Protein AF-A0AA95SRZ8-F1 (afdb_monomer_lite)

Radius of gyration: 34.65 Å; chains: 1; bounding box: 65×63×96 Å

Secondary structure (DSSP, 8-state):
-HHHHHHHHHHHHHHHHHHHHHHHHHHHHHHHSTT--EEETTEEE-GGG--HHHHHHHHHHHHHHHHIIIIIHHHHHIIIIIHHHHHHHHHHHHHHHHHHHHHHHHT-HHHHHHHHHHHHH---------

Foldseek 3Di:
DVVVVVVVVVVVVVVVVVVVVVVVVVVVVLVPDPPDFDDDPNDTPDVVDDDPVNVVVVVVVVVVVCCCVVPVVVVCCCVPVVVVVCVVVVVVVVVVVVVVVVVCVCPPPVVVVVVVVCVVVDDDPPPDDD

Organism: NCBI:txid3019553

Structure (mmCIF, N/CA/C/O backbone):
data_AF-A0AA95SRZ8-F1
#
_entry.id   AF-A0AA95SRZ8-F1
#
loop_
_atom_site.group_PDB
_atom_site.id
_atom_site.type_symbol
_atom_site.label_atom_id
_atom_site.label_alt_id
_atom_site.label_comp_id
_at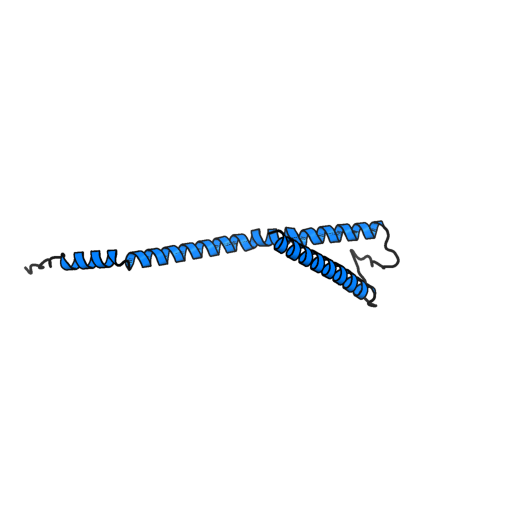om_site.label_asym_id
_atom_site.label_entity_id
_atom_site.label_seq_id
_atom_site.pdbx_PDB_ins_code
_atom_site.Cartn_x
_atom_site.Cartn_y
_atom_site.Cartn_z
_atom_site.occupancy
_atom_site.B_iso_or_equiv
_atom_site.auth_seq_id
_atom_site.auth_comp_id
_atom_site.auth_asym_id
_atom_site.auth_atom_id
_atom_site.pdbx_PDB_model_num
ATOM 1 N N . MET A 1 1 ? -8.121 -27.162 1.554 1.00 53.88 1 MET A N 1
ATOM 2 C CA . MET A 1 1 ? -6.963 -26.267 1.303 1.00 53.88 1 MET A CA 1
ATOM 3 C C . MET A 1 1 ? -6.224 -26.577 -0.004 1.00 53.88 1 MET A C 1
ATOM 5 O O . MET A 1 1 ? -6.018 -25.651 -0.774 1.00 53.88 1 MET A O 1
ATOM 9 N N . ARG A 1 2 ? -5.880 -27.843 -0.321 1.00 67.19 2 ARG A N 1
ATOM 10 C CA . ARG A 1 2 ? -5.139 -28.192 -1.560 1.00 67.19 2 ARG A CA 1
ATOM 11 C C . ARG A 1 2 ? -5.829 -27.765 -2.867 1.00 67.19 2 ARG A C 1
ATOM 13 O O . ARG A 1 2 ? -5.138 -27.407 -3.809 1.00 67.19 2 ARG A O 1
ATOM 20 N N . THR A 1 3 ? -7.160 -27.791 -2.934 1.00 81.00 3 THR A N 1
ATOM 21 C CA . THR A 1 3 ? -7.909 -27.480 -4.167 1.00 81.00 3 THR A CA 1
ATOM 22 C C . THR A 1 3 ? -8.025 -25.979 -4.415 1.00 81.00 3 THR A C 1
ATOM 24 O O . THR A 1 3 ? -7.687 -25.524 -5.498 1.00 81.00 3 THR A O 1
ATOM 27 N N . ALA A 1 4 ? -8.404 -25.198 -3.398 1.00 81.31 4 ALA A N 1
ATOM 28 C CA . ALA A 1 4 ? -8.487 -23.739 -3.504 1.00 81.31 4 ALA A CA 1
ATOM 29 C C . ALA A 1 4 ? -7.128 -23.110 -3.850 1.00 81.31 4 ALA A C 1
ATOM 31 O O . ALA A 1 4 ? -7.052 -22.275 -4.743 1.00 81.31 4 ALA A O 1
ATOM 32 N N . PHE A 1 5 ? -6.043 -23.578 -3.221 1.00 88.38 5 PHE A N 1
ATOM 33 C CA . PHE A 1 5 ? -4.692 -23.104 -3.529 1.00 88.38 5 PHE A CA 1
ATOM 34 C C . PHE A 1 5 ? -4.274 -23.420 -4.973 1.00 88.38 5 PHE A C 1
ATOM 36 O O . PHE A 1 5 ? -3.739 -22.558 -5.659 1.00 88.38 5 PHE A O 1
ATOM 43 N N . LYS A 1 6 ? -4.574 -24.629 -5.471 1.00 87.00 6 LYS A N 1
ATOM 44 C CA . LYS A 1 6 ? -4.301 -25.009 -6.867 1.00 87.00 6 LYS A CA 1
ATOM 45 C C . LYS A 1 6 ? -5.089 -24.164 -7.867 1.00 87.00 6 LYS A C 1
ATOM 47 O O . LYS A 1 6 ? -4.524 -23.766 -8.876 1.00 87.00 6 LYS A O 1
ATOM 52 N N . VAL A 1 7 ? -6.363 -23.885 -7.584 1.00 90.44 7 VAL A N 1
ATOM 53 C CA . VAL A 1 7 ? -7.208 -23.041 -8.446 1.00 90.44 7 VAL A CA 1
ATOM 54 C C . VAL A 1 7 ? -6.688 -21.608 -8.463 1.00 90.44 7 VAL A C 1
ATOM 56 O O . VAL A 1 7 ? -6.533 -21.035 -9.534 1.00 90.44 7 VAL A O 1
ATOM 59 N N . MET A 1 8 ? -6.350 -21.052 -7.299 1.00 87.25 8 MET A N 1
ATOM 60 C CA . MET A 1 8 ? -5.825 -19.692 -7.192 1.00 87.25 8 MET A CA 1
ATOM 61 C C . MET A 1 8 ? -4.463 -19.550 -7.889 1.00 87.25 8 MET A C 1
ATOM 63 O O . MET A 1 8 ? -4.236 -18.572 -8.597 1.00 87.25 8 MET A O 1
ATOM 67 N N . LEU A 1 9 ? -3.590 -20.557 -7.767 1.00 90.12 9 LEU A N 1
ATOM 68 C CA . LEU A 1 9 ? -2.305 -20.606 -8.466 1.00 90.12 9 LEU A CA 1
ATOM 69 C C . LEU A 1 9 ? -2.497 -20.728 -9.980 1.00 90.12 9 LEU A C 1
ATOM 71 O O . LEU A 1 9 ? -1.880 -19.977 -10.727 1.00 90.12 9 LEU A O 1
ATOM 75 N N . ALA A 1 10 ? -3.379 -21.621 -10.437 1.00 91.62 10 ALA A N 1
ATOM 76 C CA . ALA A 1 10 ? -3.683 -21.770 -11.858 1.00 91.62 10 ALA A CA 1
ATOM 77 C C . ALA A 1 10 ? -4.230 -20.465 -12.453 1.00 91.62 10 ALA A C 1
ATOM 79 O O . ALA A 1 10 ? -3.785 -20.041 -13.515 1.00 91.62 10 ALA A O 1
ATOM 80 N N . PHE A 1 11 ? -5.135 -19.792 -11.742 1.00 91.25 11 PHE A N 1
ATOM 81 C CA . PHE A 1 11 ? -5.696 -18.517 -12.179 1.00 91.25 11 PHE A CA 1
ATOM 82 C C . PHE A 1 11 ? -4.636 -17.410 -12.217 1.00 91.25 11 PHE A C 1
ATOM 84 O O . PHE A 1 11 ? -4.566 -16.662 -13.188 1.00 91.25 11 PHE A O 1
ATOM 91 N N . GLY A 1 12 ? -3.762 -17.345 -11.207 1.00 89.19 12 GLY A N 1
ATOM 92 C CA . GLY A 1 12 ? -2.629 -16.419 -11.192 1.00 89.19 12 GLY A CA 1
ATOM 93 C C . GLY A 1 12 ? -1.668 -16.647 -12.360 1.00 89.19 12 GLY A C 1
ATOM 94 O O . GLY A 1 12 ? -1.234 -15.692 -12.996 1.00 89.19 12 GLY A O 1
ATOM 95 N N . LEU A 1 13 ? -1.391 -17.908 -12.697 1.00 91.00 13 LEU A N 1
ATOM 96 C CA . LEU A 1 13 ? -0.499 -18.274 -13.799 1.00 91.00 13 LEU A CA 1
ATOM 97 C C . LEU A 1 13 ? -1.120 -17.945 -15.165 1.00 91.00 13 LEU A C 1
ATOM 99 O O . LEU A 1 13 ? -0.436 -17.414 -16.036 1.00 91.00 13 LEU A O 1
ATOM 103 N N . VAL A 1 14 ? -2.428 -18.171 -15.330 1.00 93.12 14 VAL A N 1
ATOM 104 C CA . VAL A 1 14 ? -3.179 -17.749 -16.527 1.00 93.12 14 VAL A CA 1
ATOM 105 C C . VAL A 1 14 ? -3.167 -16.229 -16.672 1.00 93.12 14 VAL A C 1
ATOM 107 O O . VAL A 1 14 ? -2.894 -15.727 -17.758 1.00 93.12 14 VAL A O 1
ATOM 110 N N . MET A 1 15 ? -3.407 -15.488 -15.589 1.00 89.81 15 MET A N 1
ATOM 111 C CA . MET A 1 15 ? -3.371 -14.023 -15.620 1.00 89.81 15 MET A CA 1
ATOM 112 C C . MET A 1 15 ? -1.971 -13.488 -15.924 1.00 89.81 15 MET A C 1
ATOM 114 O O . MET A 1 15 ? -1.837 -12.550 -16.703 1.00 89.81 15 MET A O 1
ATOM 118 N N . MET A 1 16 ? -0.926 -14.114 -15.381 1.00 89.56 16 MET A N 1
ATOM 119 C CA . MET A 1 16 ? 0.461 -13.783 -15.707 1.00 89.56 16 MET A CA 1
ATOM 120 C C . MET A 1 16 ? 0.770 -14.020 -17.192 1.00 89.56 16 MET A C 1
ATOM 122 O O . MET A 1 16 ? 1.391 -13.170 -17.824 1.00 89.56 16 MET A O 1
ATOM 126 N N . LEU A 1 17 ? 0.309 -15.141 -17.757 1.00 90.12 17 LEU A N 1
ATOM 127 C CA . LEU A 1 17 ? 0.446 -15.443 -19.187 1.00 90.12 17 LEU A CA 1
ATOM 128 C C . LEU A 1 17 ? -0.303 -14.439 -20.067 1.00 90.12 17 LEU A C 1
ATOM 130 O O . LEU A 1 17 ? 0.228 -13.978 -21.071 1.00 90.12 17 LEU A O 1
ATOM 134 N N . LEU A 1 18 ? -1.531 -14.081 -19.696 1.00 90.25 18 LEU A N 1
ATOM 135 C CA . LEU A 1 18 ? -2.310 -13.081 -20.426 1.00 90.25 18 LEU A CA 1
ATOM 136 C C . LEU A 1 18 ? -1.644 -11.704 -20.364 1.00 90.25 18 LEU A C 1
ATOM 138 O O . LEU A 1 18 ? -1.583 -11.018 -21.379 1.00 90.25 18 LEU A O 1
ATOM 142 N N . ALA A 1 19 ? -1.105 -11.318 -19.206 1.00 85.25 19 ALA A N 1
ATOM 143 C CA . ALA A 1 19 ? -0.393 -10.057 -19.041 1.00 85.25 19 ALA A CA 1
ATOM 144 C C . ALA A 1 19 ? 0.892 -10.004 -19.882 1.00 85.25 19 ALA A C 1
ATOM 146 O O . ALA A 1 19 ? 1.162 -8.982 -20.512 1.00 85.25 19 ALA A O 1
ATOM 147 N N . SER A 1 20 ? 1.663 -11.096 -19.943 1.00 85.69 20 SER A N 1
ATOM 148 C CA . SER A 1 20 ? 2.869 -11.145 -20.776 1.00 85.69 20 SER A CA 1
ATOM 149 C C . SER A 1 20 ? 2.537 -11.131 -22.268 1.00 85.69 20 SER A C 1
ATOM 151 O O . SER A 1 20 ? 3.152 -10.371 -23.014 1.00 85.69 20 SER A O 1
ATOM 153 N N . LEU A 1 21 ? 1.527 -11.892 -22.701 1.00 87.62 21 LEU A N 1
ATOM 154 C CA . LEU A 1 21 ? 1.049 -11.884 -24.088 1.00 87.62 21 LEU A CA 1
ATOM 155 C C . LEU A 1 21 ? 0.519 -10.508 -24.500 1.00 87.62 21 LEU A C 1
ATOM 157 O O . LEU A 1 21 ? 0.861 -10.026 -25.577 1.00 87.62 21 LEU A O 1
ATOM 161 N N . ALA A 1 22 ? -0.267 -9.857 -23.641 1.00 86.06 22 ALA A N 1
ATOM 162 C CA . ALA A 1 22 ? -0.758 -8.505 -23.884 1.00 86.06 22 ALA A CA 1
ATOM 163 C C . ALA A 1 22 ? 0.397 -7.500 -23.975 1.00 86.06 22 ALA A C 1
ATOM 165 O O . ALA A 1 22 ? 0.415 -6.680 -24.888 1.00 86.06 22 ALA A O 1
ATOM 166 N N . GLY A 1 23 ? 1.390 -7.594 -23.085 1.00 81.75 23 GLY A N 1
ATOM 167 C CA . GLY A 1 23 ? 2.585 -6.750 -23.136 1.00 81.75 23 GLY A CA 1
ATOM 168 C C . GLY A 1 23 ? 3.353 -6.897 -24.452 1.00 81.75 23 GLY A C 1
ATOM 169 O O . GLY A 1 23 ? 3.707 -5.895 -25.068 1.00 81.75 23 GLY A O 1
ATOM 170 N N . VAL A 1 24 ? 3.548 -8.132 -24.924 1.00 82.44 24 VAL A N 1
ATOM 171 C CA . VAL A 1 24 ? 4.201 -8.406 -26.216 1.00 82.44 24 VAL A CA 1
ATOM 172 C C . VAL A 1 24 ? 3.368 -7.887 -27.387 1.00 82.44 24 VAL A C 1
ATOM 174 O O . VAL A 1 24 ? 3.924 -7.275 -28.293 1.00 82.44 24 VAL A O 1
ATOM 177 N N . ALA A 1 25 ? 2.049 -8.091 -27.372 1.00 83.81 25 ALA A N 1
ATOM 178 C CA . ALA A 1 25 ? 1.159 -7.611 -28.428 1.00 83.81 25 ALA A CA 1
ATOM 179 C C . ALA A 1 25 ? 1.154 -6.077 -28.517 1.00 83.81 25 ALA A C 1
ATOM 181 O O . ALA A 1 25 ? 1.275 -5.527 -29.609 1.00 83.81 25 ALA A O 1
ATOM 182 N N . ILE A 1 26 ? 1.094 -5.393 -27.370 1.00 81.81 26 ILE A N 1
ATOM 183 C CA . ILE A 1 26 ? 1.195 -3.932 -27.292 1.00 81.81 26 ILE A CA 1
ATOM 184 C C . ILE A 1 26 ? 2.542 -3.475 -27.844 1.00 81.81 26 ILE A C 1
ATOM 186 O O . ILE A 1 26 ? 2.578 -2.566 -28.663 1.00 81.81 26 ILE A O 1
ATOM 190 N N . TRP A 1 27 ? 3.642 -4.113 -27.437 1.00 77.62 27 TRP A N 1
ATOM 191 C CA . TRP A 1 27 ? 4.973 -3.758 -27.929 1.00 77.62 27 TRP A CA 1
ATOM 192 C C . TRP A 1 27 ? 5.110 -3.965 -29.439 1.00 77.62 27 TRP A C 1
ATOM 194 O O . TRP A 1 27 ? 5.714 -3.141 -30.121 1.00 77.62 27 TRP A O 1
ATOM 204 N N . HIS A 1 28 ? 4.534 -5.045 -29.967 1.00 78.31 28 HIS A N 1
ATOM 205 C CA . HIS A 1 28 ? 4.564 -5.342 -31.393 1.00 78.31 28 HIS A CA 1
ATOM 206 C C . HIS A 1 28 ? 3.814 -4.286 -32.208 1.00 78.31 28 HIS A C 1
ATOM 208 O O . HIS A 1 28 ? 4.392 -3.751 -33.150 1.00 78.31 28 HIS A O 1
ATOM 214 N N . GLU A 1 29 ? 2.592 -3.936 -31.797 1.00 79.25 29 GLU A N 1
ATOM 215 C CA . GLU A 1 29 ? 1.792 -2.873 -32.421 1.00 79.25 29 GLU A CA 1
ATOM 216 C C . GLU A 1 29 ? 2.495 -1.511 -32.351 1.00 79.25 29 GLU A C 1
ATOM 218 O O . GLU A 1 29 ? 2.564 -0.776 -33.340 1.00 79.25 29 GLU A O 1
ATOM 223 N N . LEU A 1 30 ? 3.087 -1.197 -31.194 1.00 72.19 30 LEU A N 1
ATOM 224 C CA . LEU A 1 30 ? 3.822 0.048 -30.988 1.00 72.19 30 LEU A CA 1
ATOM 225 C C . LEU A 1 30 ? 5.063 0.128 -31.889 1.00 72.19 30 LEU A C 1
ATOM 227 O O . LEU A 1 30 ? 5.352 1.189 -32.436 1.00 72.19 30 LEU A O 1
ATOM 231 N N . ALA A 1 31 ? 5.759 -0.994 -32.083 1.00 69.19 31 ALA A N 1
ATOM 232 C CA . ALA A 1 31 ? 6.914 -1.089 -32.970 1.00 69.19 31 ALA A CA 1
ATOM 233 C C . ALA A 1 31 ? 6.538 -1.045 -34.462 1.00 69.19 31 ALA A C 1
ATOM 235 O O . ALA A 1 31 ? 7.340 -0.588 -35.276 1.00 69.19 31 ALA A O 1
ATOM 236 N N . SER A 1 32 ? 5.345 -1.513 -34.842 1.00 72.56 32 SER A N 1
ATOM 237 C CA . SER A 1 32 ? 4.874 -1.496 -36.234 1.00 72.56 32 SER A CA 1
ATOM 238 C C . SER A 1 32 ? 4.226 -0.179 -36.667 1.00 72.56 32 SER A C 1
ATOM 240 O O . SER A 1 32 ? 3.990 0.006 -37.861 1.00 72.56 32 SER A O 1
ATOM 242 N N . SER A 1 33 ? 3.937 0.737 -35.737 1.00 71.06 33 SER A N 1
ATOM 243 C CA . SER A 1 33 ? 3.297 2.017 -36.049 1.00 71.06 33 SER A CA 1
ATOM 244 C C . SER A 1 33 ? 4.286 3.002 -36.702 1.00 71.06 33 SER A C 1
ATOM 246 O O . SER A 1 33 ? 5.218 3.465 -36.035 1.00 71.06 33 SER A O 1
ATOM 248 N N . PRO A 1 34 ? 4.087 3.395 -37.977 1.00 60.12 34 PRO A N 1
ATOM 249 C CA . PRO A 1 34 ? 4.963 4.343 -38.656 1.00 60.12 34 PRO A CA 1
ATOM 250 C C . PRO A 1 34 ? 4.783 5.740 -38.045 1.00 60.12 34 PRO A C 1
ATOM 252 O O . PRO A 1 34 ? 3.763 6.393 -38.251 1.00 60.12 34 PRO A O 1
ATOM 255 N N . GLY A 1 35 ? 5.764 6.182 -37.257 1.00 62.91 35 GLY A N 1
ATOM 256 C CA . GLY A 1 35 ? 5.781 7.501 -36.609 1.00 62.91 35 GLY A CA 1
ATOM 257 C C . GLY A 1 35 ? 6.178 7.493 -35.131 1.00 62.91 35 GLY A C 1
ATOM 258 O O . GLY A 1 35 ? 6.323 8.563 -34.544 1.00 62.91 35 GLY A O 1
ATOM 259 N N . LEU A 1 36 ? 6.375 6.322 -34.516 1.00 62.53 36 LEU A N 1
ATOM 260 C CA . LEU A 1 36 ? 6.842 6.235 -33.134 1.00 62.53 36 LEU A CA 1
ATOM 261 C C . LEU A 1 36 ? 8.379 6.240 -33.080 1.00 62.53 36 LEU A C 1
ATOM 263 O O . LEU A 1 36 ? 9.022 5.199 -33.190 1.00 62.53 36 LEU A O 1
ATOM 267 N N . HIS A 1 37 ? 8.966 7.423 -32.908 1.00 65.31 37 HIS A N 1
ATOM 268 C CA . HIS A 1 37 ? 10.392 7.581 -32.619 1.00 65.31 37 HIS A CA 1
ATOM 269 C C . HIS A 1 37 ? 10.576 7.625 -31.099 1.00 65.31 37 HIS A C 1
ATOM 271 O O . HIS A 1 37 ? 10.037 8.507 -30.431 1.00 65.31 37 HIS A O 1
ATOM 277 N N . ILE A 1 38 ? 11.300 6.655 -30.539 1.00 67.94 38 ILE A N 1
ATOM 278 C CA . ILE A 1 38 ? 11.647 6.656 -29.115 1.00 67.94 38 ILE A CA 1
ATOM 279 C C . ILE A 1 38 ? 12.954 7.434 -28.973 1.00 67.94 38 ILE A C 1
ATOM 281 O O . ILE A 1 38 ? 14.016 6.931 -29.331 1.00 67.94 38 ILE A O 1
ATOM 285 N N . THR A 1 39 ? 12.878 8.661 -28.467 1.00 67.94 39 THR A N 1
ATOM 286 C CA . THR A 1 39 ? 14.052 9.464 -28.110 1.00 67.94 39 THR A CA 1
ATOM 287 C C . THR A 1 39 ? 14.366 9.316 -26.628 1.00 67.94 39 THR A C 1
ATOM 289 O O . THR A 1 39 ? 13.518 9.569 -25.770 1.00 67.94 39 THR A O 1
ATOM 292 N N . ILE A 1 40 ? 15.593 8.908 -26.308 1.00 68.94 40 ILE A N 1
ATOM 293 C CA . ILE A 1 40 ? 16.109 8.891 -24.935 1.00 68.94 40 ILE A CA 1
ATOM 294 C C . ILE A 1 40 ? 17.362 9.762 -24.913 1.00 68.94 40 ILE A C 1
ATOM 296 O O . ILE A 1 40 ? 18.310 9.481 -25.630 1.00 68.94 40 ILE A O 1
ATOM 300 N N . ASN A 1 41 ?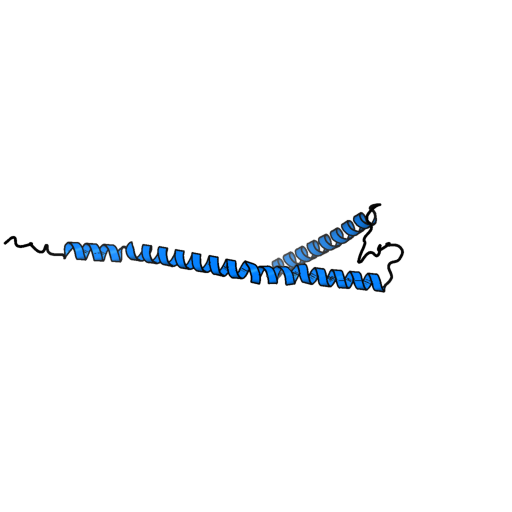 17.372 10.811 -24.082 1.00 74.31 41 ASN A N 1
ATOM 301 C CA . ASN A 1 41 ? 18.497 11.753 -23.965 1.00 74.31 41 ASN A CA 1
ATOM 302 C C . ASN A 1 41 ? 18.939 12.365 -25.312 1.00 74.31 41 ASN A C 1
ATOM 304 O O . ASN A 1 41 ? 20.128 12.404 -25.605 1.00 74.31 41 ASN A O 1
ATOM 308 N N . ASP A 1 42 ? 17.979 12.811 -26.128 1.00 73.50 42 ASP A N 1
ATOM 309 C CA . ASP A 1 42 ? 18.197 13.362 -27.480 1.00 73.50 42 ASP A CA 1
ATOM 310 C C . ASP A 1 42 ? 18.793 12.383 -28.513 1.00 73.50 42 ASP A C 1
ATOM 312 O O . ASP A 1 42 ? 19.039 12.768 -29.656 1.00 73.50 42 ASP A O 1
ATOM 316 N N . GLU A 1 43 ? 18.946 11.102 -28.167 1.00 65.12 43 GLU A N 1
ATOM 317 C CA . GLU A 1 43 ? 19.289 10.045 -29.117 1.00 65.12 43 GLU A CA 1
ATOM 318 C C . GLU A 1 43 ? 18.027 9.311 -29.586 1.00 65.12 43 GLU A C 1
ATOM 320 O O . GLU A 1 43 ? 17.229 8.817 -28.784 1.00 65.12 43 GLU A O 1
ATOM 325 N N . GLU A 1 44 ? 17.834 9.238 -30.906 1.00 65.31 44 GLU A N 1
ATOM 326 C CA . GLU A 1 44 ? 16.785 8.422 -31.520 1.00 65.31 44 GLU A CA 1
ATOM 327 C C . GLU A 1 44 ? 17.178 6.942 -31.483 1.00 65.31 44 GLU A C 1
ATOM 329 O O . GLU A 1 44 ? 18.094 6.499 -32.183 1.00 65.31 44 GLU A O 1
ATOM 334 N N . LEU A 1 45 ? 16.444 6.150 -30.702 1.00 64.50 45 LEU A N 1
ATOM 335 C CA . LEU A 1 45 ? 16.581 4.698 -30.685 1.00 64.50 45 LEU A CA 1
ATOM 336 C C . LEU A 1 45 ? 15.936 4.118 -31.942 1.00 64.50 45 LEU A C 1
ATOM 338 O O . LEU A 1 45 ? 14.755 3.768 -31.971 1.00 64.50 45 LEU A O 1
ATOM 342 N N . SER A 1 46 ? 16.729 4.010 -33.004 1.00 60.03 46 SER A N 1
ATOM 343 C CA . SER A 1 46 ? 16.328 3.286 -34.205 1.00 60.03 46 SER A CA 1
ATOM 344 C C . SER A 1 46 ? 16.402 1.777 -33.950 1.00 60.03 46 SER A C 1
ATOM 346 O O . SER A 1 46 ? 17.461 1.232 -33.633 1.00 60.03 46 SER A O 1
ATOM 348 N N . ALA A 1 47 ? 15.274 1.079 -34.119 1.00 58.16 47 ALA A N 1
ATOM 349 C CA . ALA A 1 47 ? 15.149 -0.365 -33.883 1.00 58.16 47 ALA A CA 1
ATOM 350 C C . ALA A 1 47 ? 16.148 -1.221 -34.698 1.00 58.16 47 ALA A C 1
ATOM 352 O O . ALA A 1 47 ? 16.420 -2.363 -34.337 1.00 58.16 47 ALA A O 1
ATOM 353 N N . ALA A 1 48 ? 16.723 -0.669 -35.773 1.00 59.62 48 ALA A N 1
ATOM 354 C CA . ALA A 1 48 ? 17.689 -1.341 -36.642 1.00 59.62 48 ALA A CA 1
ATOM 355 C C . ALA A 1 48 ? 19.116 -1.450 -36.056 1.00 59.62 48 ALA A C 1
ATOM 357 O O . ALA A 1 48 ? 19.941 -2.162 -36.626 1.00 59.62 48 ALA A O 1
ATOM 358 N N . GLY A 1 49 ? 19.418 -0.761 -34.947 1.00 58.28 49 GLY A N 1
ATOM 359 C CA . GLY A 1 49 ? 20.769 -0.662 -34.377 1.00 58.28 49 GLY A CA 1
ATOM 360 C C . GLY A 1 49 ? 20.917 -1.146 -32.934 1.00 58.28 49 GLY A C 1
ATOM 361 O O . GLY A 1 49 ? 21.945 -0.867 -32.330 1.00 58.28 49 GLY A O 1
ATOM 362 N N . PHE A 1 50 ? 19.920 -1.839 -32.370 1.00 63.56 50 PHE A N 1
ATOM 363 C CA . PHE A 1 50 ? 19.938 -2.257 -30.963 1.00 63.56 50 PHE A CA 1
ATOM 364 C C . PHE A 1 50 ? 21.094 -3.224 -30.675 1.00 63.56 50 PHE A C 1
ATOM 366 O O . PHE A 1 50 ? 21.045 -4.410 -31.020 1.00 63.56 50 PHE A O 1
ATOM 373 N N . GLY A 1 51 ? 22.139 -2.721 -30.018 1.00 73.19 51 GLY A N 1
ATOM 374 C CA . GLY A 1 51 ? 23.221 -3.550 -29.516 1.00 73.19 51 GLY A CA 1
ATOM 375 C C . GLY A 1 51 ? 22.763 -4.413 -28.339 1.00 73.19 51 GLY A C 1
ATOM 376 O O . GLY A 1 51 ? 21.807 -4.103 -27.627 1.00 73.19 51 GLY A O 1
ATOM 377 N N . LEU A 1 52 ? 23.501 -5.495 -28.075 1.00 71.25 52 LEU A N 1
ATOM 378 C CA . LEU A 1 52 ? 23.283 -6.354 -26.901 1.00 71.25 52 LEU A CA 1
ATOM 379 C C . LEU A 1 52 ? 23.369 -5.564 -25.576 1.00 71.25 52 LEU A C 1
ATOM 381 O O . LEU A 1 52 ? 22.674 -5.890 -24.615 1.00 71.25 52 LEU A O 1
ATOM 385 N N . GLY A 1 53 ? 24.195 -4.510 -25.538 1.00 73.94 53 GLY A N 1
ATOM 386 C CA . GLY A 1 53 ? 24.311 -3.592 -24.400 1.00 73.94 53 GLY A CA 1
ATOM 387 C C . GLY A 1 53 ? 23.058 -2.743 -24.175 1.00 73.94 53 GLY A C 1
ATOM 388 O O . GLY A 1 53 ? 22.599 -2.640 -23.038 1.00 73.94 53 GLY A O 1
ATOM 389 N N . ASP A 1 54 ? 22.455 -2.218 -25.242 1.00 74.75 54 ASP A N 1
ATOM 390 C CA . ASP A 1 54 ? 21.253 -1.376 -25.164 1.00 74.75 54 ASP A CA 1
ATOM 391 C C . ASP A 1 54 ? 20.038 -2.197 -24.736 1.00 74.75 54 ASP A C 1
ATOM 393 O O . ASP A 1 54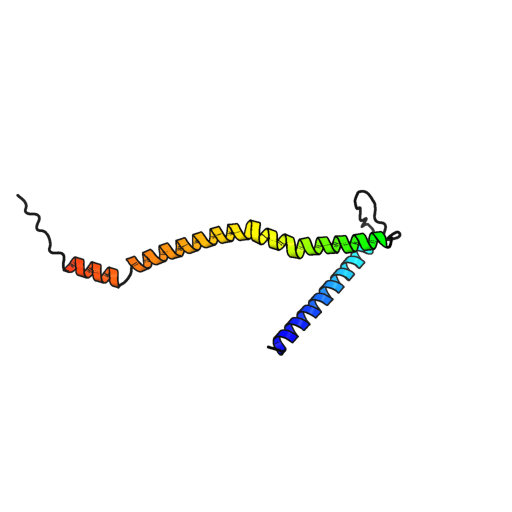 ? 19.233 -1.761 -23.913 1.00 74.75 54 ASP A O 1
ATOM 397 N N . PHE A 1 55 ? 19.944 -3.438 -25.225 1.00 77.69 55 PHE A N 1
ATOM 398 C CA . PHE A 1 55 ? 18.913 -4.375 -24.789 1.00 77.69 55 PHE A CA 1
ATOM 399 C C . PHE A 1 55 ? 19.027 -4.693 -23.290 1.00 77.69 55 PHE A C 1
ATOM 401 O O . PHE A 1 55 ? 18.025 -4.667 -22.574 1.00 77.69 55 PHE A O 1
ATOM 408 N N . LEU A 1 56 ? 20.241 -4.944 -22.787 1.00 79.88 56 LEU A N 1
ATOM 409 C CA . LEU A 1 56 ? 20.468 -5.176 -21.357 1.00 79.88 56 LEU A CA 1
ATOM 410 C C . LEU A 1 56 ? 20.135 -3.940 -20.516 1.00 79.88 56 LEU A C 1
ATOM 412 O O . LEU A 1 56 ? 19.496 -4.074 -19.471 1.00 79.88 56 LEU A O 1
ATOM 416 N N . GLY A 1 57 ? 20.521 -2.749 -20.977 1.00 82.19 57 GLY A N 1
ATOM 417 C CA . GLY A 1 57 ? 20.176 -1.485 -20.328 1.00 82.19 57 GLY A CA 1
ATOM 418 C C . GLY A 1 57 ? 18.664 -1.271 -20.249 1.00 82.19 57 GLY A C 1
ATOM 419 O O . GLY A 1 57 ? 18.147 -0.940 -19.182 1.00 82.19 57 GLY A O 1
ATOM 420 N N . LEU A 1 58 ? 17.944 -1.550 -21.338 1.00 81.56 58 LEU A N 1
ATOM 421 C CA . LEU A 1 58 ? 16.487 -1.456 -21.391 1.00 81.56 58 LEU A CA 1
ATOM 422 C C . LEU A 1 58 ? 15.824 -2.455 -20.440 1.00 81.56 58 LEU A C 1
ATOM 424 O O . LEU A 1 58 ? 14.968 -2.061 -19.654 1.00 81.56 58 LEU A O 1
ATOM 428 N N . VAL A 1 59 ? 16.234 -3.726 -20.452 1.00 82.69 59 VAL A N 1
ATOM 429 C CA . VAL A 1 59 ? 15.663 -4.760 -19.570 1.00 82.69 59 VAL A CA 1
ATOM 430 C C . VAL A 1 59 ? 15.915 -4.436 -18.097 1.00 82.69 59 VAL A C 1
ATOM 432 O O . VAL A 1 59 ? 14.997 -4.541 -17.281 1.00 82.69 59 VAL A O 1
ATOM 435 N N . LEU A 1 60 ? 17.130 -4.012 -17.743 1.00 84.31 60 LEU A N 1
ATOM 436 C CA . LEU A 1 60 ? 17.461 -3.620 -16.372 1.00 84.31 60 LEU A CA 1
ATOM 437 C C . LEU A 1 60 ? 16.706 -2.357 -15.953 1.00 84.31 60 LEU A C 1
ATOM 439 O O . LEU A 1 60 ? 16.138 -2.326 -14.863 1.00 84.31 60 LEU A O 1
ATOM 443 N N . GLY A 1 61 ? 16.645 -1.347 -16.822 1.00 85.81 61 GLY A N 1
ATOM 444 C CA . GLY A 1 61 ? 15.904 -0.112 -16.580 1.00 85.81 61 GLY A CA 1
ATOM 445 C C . GLY A 1 61 ? 14.412 -0.368 -16.385 1.00 85.81 61 GLY A C 1
ATOM 446 O O . GLY A 1 61 ? 13.832 0.095 -15.403 1.00 85.81 61 GLY A O 1
ATOM 447 N N . LEU A 1 62 ? 13.803 -1.177 -17.255 1.00 86.00 62 LEU A N 1
ATOM 448 C CA . LEU A 1 62 ? 12.398 -1.569 -17.154 1.00 86.00 62 LEU A CA 1
ATOM 449 C C . LEU A 1 62 ? 12.143 -2.422 -15.904 1.00 86.00 62 LEU A C 1
ATOM 451 O O . LEU A 1 62 ? 11.122 -2.256 -15.241 1.00 86.00 62 LEU A O 1
ATOM 455 N N . GLY A 1 63 ? 13.084 -3.300 -15.546 1.00 87.38 63 GLY A N 1
ATOM 456 C CA . GLY A 1 63 ? 13.025 -4.099 -14.324 1.00 87.38 63 GLY A CA 1
ATOM 457 C C . GLY A 1 63 ? 13.046 -3.232 -13.065 1.00 87.38 63 GLY A C 1
ATOM 458 O O . GLY A 1 63 ? 12.187 -3.386 -12.196 1.00 87.38 63 GLY A O 1
ATOM 459 N N . ILE A 1 64 ? 13.974 -2.276 -12.986 1.00 90.88 64 ILE A N 1
ATOM 460 C CA . ILE A 1 64 ? 14.062 -1.320 -11.874 1.00 90.88 64 ILE A CA 1
ATOM 461 C C . ILE A 1 64 ? 12.804 -0.450 -11.824 1.00 90.88 64 ILE A C 1
ATOM 463 O O . ILE A 1 64 ? 12.204 -0.317 -10.758 1.00 90.88 64 ILE A O 1
ATOM 467 N N . ALA A 1 65 ? 12.364 0.096 -12.960 1.00 88.06 65 ALA A N 1
ATOM 468 C CA . ALA A 1 65 ? 11.140 0.886 -13.041 1.00 88.06 65 ALA A CA 1
ATOM 469 C C . ALA A 1 65 ? 9.922 0.076 -12.573 1.00 88.06 65 ALA A C 1
ATOM 471 O O . ALA A 1 65 ? 9.124 0.568 -11.777 1.00 88.06 65 ALA A O 1
ATOM 472 N N . GLY A 1 66 ? 9.823 -1.190 -12.983 1.00 89.12 66 GLY A N 1
ATOM 473 C CA . GLY A 1 66 ? 8.789 -2.114 -12.530 1.00 89.12 66 GLY A CA 1
ATOM 474 C C . GLY A 1 66 ? 8.812 -2.313 -11.015 1.00 89.12 66 GLY A C 1
ATOM 475 O O . GLY A 1 66 ? 7.778 -2.179 -10.367 1.00 89.12 66 GLY A O 1
ATOM 476 N N . VAL A 1 67 ? 9.985 -2.559 -10.424 1.00 91.06 67 VAL A N 1
ATOM 477 C CA . VAL A 1 67 ? 10.145 -2.692 -8.964 1.00 91.06 67 VAL A CA 1
ATOM 478 C C . VAL A 1 67 ? 9.739 -1.408 -8.241 1.00 91.06 67 VAL A C 1
ATOM 480 O O . VAL A 1 67 ? 9.011 -1.458 -7.247 1.00 91.06 67 VAL A O 1
ATOM 483 N N . VAL A 1 68 ? 10.168 -0.250 -8.740 1.00 93.19 68 VAL A N 1
ATOM 484 C CA . VAL A 1 68 ? 9.828 1.045 -8.143 1.00 93.19 68 VAL A CA 1
ATOM 485 C C . VAL A 1 68 ? 8.319 1.278 -8.193 1.00 93.19 68 VAL A C 1
ATOM 487 O O . VAL A 1 68 ? 7.719 1.589 -7.167 1.00 9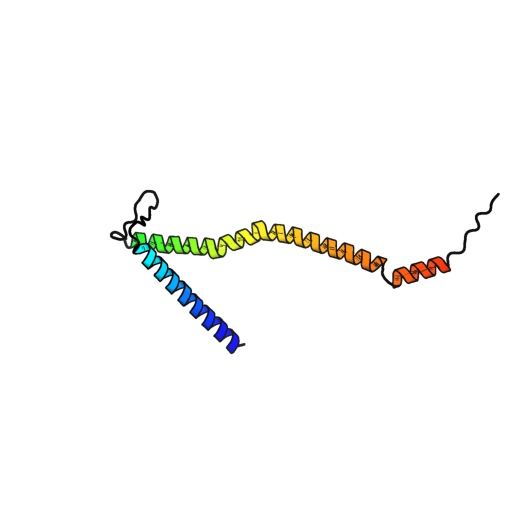3.19 68 VAL A O 1
ATOM 490 N N . VAL A 1 69 ? 7.683 1.071 -9.344 1.00 91.25 69 VAL A N 1
ATOM 491 C CA . VAL A 1 69 ? 6.244 1.311 -9.519 1.00 91.25 69 VAL A CA 1
ATOM 492 C C . VAL A 1 69 ? 5.391 0.302 -8.745 1.00 91.25 69 VAL A C 1
ATOM 494 O O . VAL A 1 69 ? 4.367 0.683 -8.186 1.00 91.25 69 VAL A O 1
ATOM 497 N N . LEU A 1 70 ? 5.793 -0.970 -8.682 1.00 90.75 70 LEU A N 1
ATOM 498 C CA . LEU A 1 70 ? 4.984 -2.028 -8.065 1.00 90.75 70 LEU A CA 1
ATOM 499 C C . LEU A 1 70 ? 5.198 -2.176 -6.559 1.00 90.75 70 LEU A C 1
ATOM 501 O O . LEU A 1 70 ? 4.287 -2.622 -5.866 1.00 90.75 70 LEU A O 1
ATOM 505 N N . LEU A 1 71 ? 6.382 -1.840 -6.045 1.00 89.00 71 LEU A N 1
ATOM 506 C CA . LEU A 1 71 ? 6.700 -1.999 -4.624 1.00 89.00 71 LEU A CA 1
ATOM 507 C C . LEU A 1 71 ? 6.933 -0.658 -3.945 1.00 89.00 71 LEU A C 1
ATOM 509 O O . LEU A 1 71 ? 6.269 -0.346 -2.959 1.00 89.00 71 LEU A O 1
ATOM 513 N N . VAL A 1 72 ? 7.854 0.150 -4.468 1.00 91.81 72 VAL A N 1
ATOM 514 C CA . VAL A 1 72 ? 8.284 1.374 -3.780 1.00 91.81 72 VAL A CA 1
ATOM 515 C C . VAL A 1 72 ? 7.157 2.400 -3.739 1.00 91.81 72 VAL A C 1
ATOM 517 O O . VAL A 1 72 ? 6.852 2.915 -2.668 1.00 91.81 72 VAL A O 1
ATOM 520 N N . VAL A 1 73 ? 6.495 2.665 -4.865 1.00 89.94 73 VAL A N 1
ATOM 521 C CA . VAL A 1 73 ? 5.421 3.663 -4.949 1.00 89.94 73 VAL A CA 1
ATOM 522 C C . VAL A 1 73 ? 4.248 3.315 -4.019 1.00 89.94 73 VAL A C 1
ATOM 524 O O . VAL A 1 73 ? 3.886 4.177 -3.218 1.00 89.94 73 VAL A O 1
ATOM 527 N N . PRO A 1 74 ? 3.683 2.089 -4.011 1.00 86.06 74 PRO A N 1
ATOM 528 C CA . PRO A 1 74 ? 2.617 1.732 -3.078 1.00 86.06 74 PRO A CA 1
ATOM 529 C C . PRO A 1 74 ? 3.040 1.834 -1.617 1.00 86.06 74 PRO A C 1
ATOM 531 O O . PRO A 1 74 ? 2.284 2.354 -0.803 1.00 86.06 74 PRO A O 1
ATOM 534 N N . VAL A 1 75 ? 4.252 1.383 -1.282 1.00 89.19 75 VAL A N 1
ATOM 535 C CA . VAL A 1 75 ? 4.777 1.458 0.088 1.00 89.19 75 VAL A CA 1
ATOM 536 C C . VAL A 1 75 ? 4.924 2.915 0.523 1.00 89.19 75 VAL A C 1
ATOM 538 O O . VAL A 1 75 ? 4.454 3.287 1.597 1.00 89.19 75 VAL A O 1
ATOM 541 N N . VAL A 1 76 ? 5.504 3.763 -0.326 1.00 92.56 76 VAL A N 1
ATOM 542 C CA . VAL A 1 76 ? 5.653 5.197 -0.058 1.00 92.56 76 VAL A CA 1
ATOM 543 C C . VAL A 1 76 ? 4.293 5.874 0.069 1.00 92.56 76 VAL A C 1
ATOM 545 O O . VAL A 1 76 ? 4.111 6.653 0.996 1.00 92.56 76 VAL A O 1
ATOM 548 N N . LEU A 1 77 ? 3.324 5.574 -0.798 1.00 87.75 77 LEU A N 1
ATOM 549 C CA . LEU A 1 77 ? 1.967 6.127 -0.704 1.00 87.75 77 LEU A CA 1
AT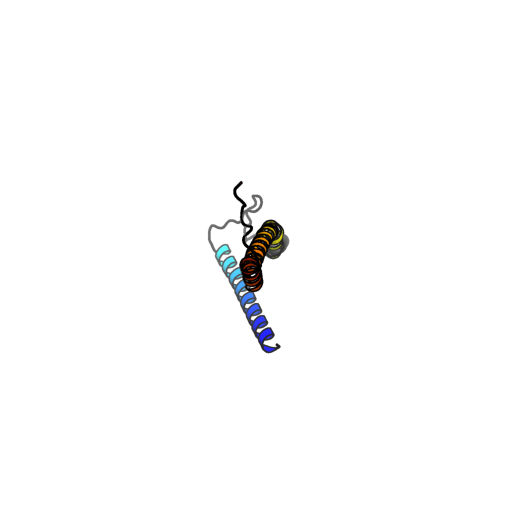OM 550 C C . LEU A 1 77 ? 1.251 5.681 0.577 1.00 87.75 77 LEU A C 1
ATOM 552 O O . LEU A 1 77 ? 0.576 6.484 1.225 1.00 87.75 77 LEU A O 1
ATOM 556 N N . LEU A 1 78 ? 1.423 4.419 0.971 1.00 86.50 78 LEU A N 1
ATOM 557 C CA . LEU A 1 78 ? 0.824 3.861 2.179 1.00 86.50 78 LEU A CA 1
ATOM 558 C C . LEU A 1 78 ? 1.429 4.483 3.442 1.00 86.50 78 LEU A C 1
ATOM 560 O O . LEU A 1 78 ? 0.696 4.783 4.380 1.00 86.50 78 LEU A O 1
ATOM 564 N N . PHE A 1 79 ? 2.735 4.753 3.459 1.00 88.56 79 PHE A N 1
ATOM 565 C CA . PHE A 1 79 ? 3.380 5.418 4.592 1.00 88.56 79 PHE A CA 1
ATOM 566 C C . PHE A 1 79 ? 3.242 6.946 4.582 1.00 88.56 79 PHE A C 1
ATOM 568 O O . PHE A 1 79 ? 3.184 7.539 5.656 1.00 88.56 79 PHE A O 1
ATOM 575 N N . SER A 1 80 ? 3.169 7.596 3.419 1.00 91.81 80 SER A N 1
ATOM 576 C CA . SER A 1 80 ? 3.107 9.061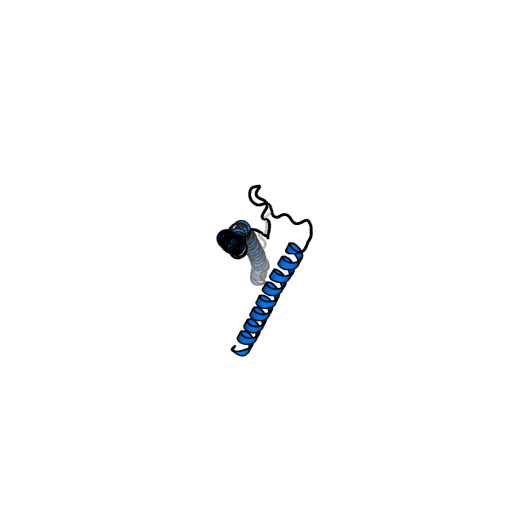 3.336 1.00 91.81 80 SER A CA 1
ATOM 577 C C . SER A 1 80 ? 1.689 9.597 3.470 1.00 91.81 80 SER A C 1
ATOM 579 O O . SER A 1 80 ? 1.471 10.515 4.249 1.00 91.81 80 SER A O 1
ATOM 581 N N . ILE A 1 81 ? 0.721 9.023 2.752 1.00 88.31 81 ILE A N 1
ATOM 582 C CA . ILE A 1 81 ? -0.680 9.462 2.769 1.00 88.31 81 ILE A CA 1
ATOM 583 C C . ILE A 1 81 ? -1.509 8.500 3.611 1.00 88.31 81 ILE A C 1
ATOM 585 O O . ILE A 1 81 ? -2.327 8.941 4.416 1.00 88.31 81 ILE A O 1
ATOM 589 N N . GLY A 1 82 ? -1.276 7.192 3.472 1.00 89.44 82 GLY A N 1
ATOM 590 C CA . GLY A 1 82 ? -2.031 6.181 4.208 1.00 89.44 82 GLY A CA 1
ATOM 591 C C . GLY A 1 82 ? -1.875 6.313 5.724 1.00 89.44 82 GLY A C 1
ATOM 592 O O . GLY A 1 82 ? -2.878 6.271 6.431 1.00 89.44 82 GLY A O 1
ATOM 593 N N . LEU A 1 83 ? -0.659 6.543 6.232 1.00 88.19 83 LEU A N 1
ATOM 594 C CA . LEU A 1 83 ? -0.410 6.656 7.672 1.00 88.19 83 LEU A CA 1
ATOM 595 C C . LEU A 1 83 ? -1.067 7.905 8.295 1.00 88.19 83 LEU A C 1
ATOM 597 O O . LEU A 1 83 ? -1.792 7.735 9.277 1.00 88.19 83 LEU A O 1
ATOM 601 N N . PRO A 1 84 ? -0.921 9.136 7.756 1.00 88.56 84 PRO A N 1
ATOM 602 C CA . PRO A 1 84 ? -1.664 10.286 8.274 1.00 88.56 84 PRO A CA 1
ATOM 603 C C . PRO A 1 84 ? -3.177 10.098 8.198 1.00 88.56 84 PRO A C 1
ATOM 605 O O . PRO A 1 84 ? -3.877 10.419 9.158 1.00 88.56 84 PRO A O 1
ATOM 608 N N . LEU A 1 85 ? -3.687 9.535 7.098 1.00 92.25 85 LEU A N 1
ATOM 609 C CA . LEU A 1 85 ? -5.119 9.280 6.949 1.00 92.25 85 LEU A CA 1
ATOM 610 C C . LEU A 1 85 ? -5.615 8.261 7.986 1.00 92.25 85 LEU A C 1
ATOM 612 O O . LEU A 1 85 ? -6.688 8.441 8.561 1.00 92.25 85 LEU A O 1
ATOM 616 N N . LEU A 1 86 ? -4.814 7.231 8.271 1.00 90.12 86 LEU A N 1
ATOM 617 C CA . LEU A 1 86 ? -5.097 6.228 9.295 1.00 90.12 86 LEU A CA 1
ATOM 618 C C . LEU A 1 86 ? -5.100 6.842 10.698 1.00 90.12 86 LEU A C 1
ATOM 620 O O . LEU A 1 86 ? -5.983 6.527 11.492 1.00 90.12 86 LEU A O 1
ATOM 624 N N . ILE A 1 87 ? -4.157 7.738 10.998 1.00 93.44 87 ILE A N 1
ATOM 625 C CA . ILE A 1 87 ? -4.113 8.459 12.277 1.00 93.44 87 ILE A CA 1
ATOM 626 C C . ILE A 1 87 ? -5.370 9.320 12.433 1.00 93.44 87 ILE A C 1
ATOM 628 O O . ILE A 1 87 ? -6.058 9.219 13.447 1.00 93.44 87 ILE A O 1
ATOM 632 N N . VAL A 1 88 ? -5.710 10.126 11.424 1.00 95.19 88 VAL A N 1
ATOM 633 C CA . VAL A 1 88 ? -6.894 11.000 11.460 1.00 95.19 88 VAL A CA 1
ATOM 634 C C . VAL A 1 88 ? -8.179 10.181 11.598 1.00 95.19 88 VAL A C 1
ATOM 636 O O . VAL A 1 88 ? -9.001 10.464 12.470 1.00 95.19 88 VAL A O 1
ATOM 639 N N . GLY A 1 89 ? -8.336 9.134 10.786 1.00 94.12 89 GLY A N 1
ATOM 640 C CA . GLY A 1 89 ? -9.485 8.233 10.857 1.00 94.12 89 GLY A CA 1
ATOM 641 C C . GLY A 1 89 ? -9.580 7.508 12.201 1.00 94.12 89 GLY A C 1
ATOM 642 O O . GLY A 1 89 ? -10.664 7.414 12.773 1.00 94.12 89 GLY A O 1
ATOM 643 N N . GLY A 1 90 ? -8.448 7.058 12.746 1.00 93.56 90 GLY A N 1
ATOM 644 C CA . GLY A 1 90 ? -8.373 6.407 14.052 1.00 93.56 90 GLY A CA 1
ATOM 645 C C . GLY A 1 90 ? -8.767 7.335 15.202 1.00 93.56 90 GLY A C 1
ATOM 646 O O . GLY A 1 90 ? -9.547 6.940 16.068 1.00 93.56 90 GLY A O 1
ATOM 647 N N . VAL A 1 91 ? -8.298 8.587 15.187 1.00 95.94 91 VAL A N 1
ATOM 648 C CA . VAL A 1 91 ? -8.691 9.605 16.176 1.00 95.94 91 VAL A CA 1
ATOM 649 C C . VAL A 1 91 ? -10.189 9.899 16.089 1.00 95.94 91 VAL A C 1
ATOM 651 O O . VAL A 1 91 ? -10.865 9.924 17.117 1.00 95.94 91 VAL A O 1
ATOM 654 N N . LEU A 1 92 ? -10.736 10.064 14.881 1.00 94.12 92 LEU A N 1
ATOM 655 C CA . LEU A 1 92 ? -12.175 10.273 14.690 1.00 94.12 92 LEU A CA 1
ATOM 656 C C . LEU A 1 92 ? -13.001 9.089 15.204 1.00 94.12 92 LEU A C 1
ATOM 658 O O . LEU A 1 92 ? -13.977 9.294 15.924 1.00 94.12 92 LEU A O 1
ATOM 662 N N . ALA A 1 93 ? -12.589 7.858 14.900 1.00 93.88 93 ALA A N 1
ATOM 663 C CA . ALA A 1 93 ? -13.255 6.657 15.395 1.00 93.88 93 ALA A CA 1
ATOM 664 C C . ALA A 1 93 ? -13.228 6.581 16.932 1.00 93.88 93 ALA A C 1
ATOM 666 O O . ALA A 1 93 ? -14.249 6.279 17.553 1.00 93.88 93 ALA A O 1
ATOM 667 N N . LEU A 1 94 ? -12.090 6.912 17.553 1.00 95.12 94 LEU A N 1
ATOM 668 C CA . LEU A 1 94 ? -11.957 6.972 19.009 1.00 95.12 94 LEU A CA 1
ATOM 669 C C . LEU A 1 94 ? -12.906 8.013 19.618 1.00 95.12 94 LEU A C 1
ATOM 671 O O . LEU A 1 94 ? -13.580 7.727 20.607 1.00 95.12 94 LEU A O 1
ATOM 675 N N . LEU A 1 95 ? -12.996 9.201 19.014 1.00 94.50 95 LEU A N 1
ATOM 676 C CA . LEU A 1 95 ? -13.927 10.242 19.448 1.00 94.50 95 LEU A CA 1
ATOM 677 C C . LEU A 1 95 ? -15.377 9.760 19.345 1.00 94.50 95 LEU A C 1
ATOM 679 O O . LEU A 1 95 ? -16.124 9.889 20.313 1.00 94.50 95 LEU A O 1
ATOM 683 N N . CYS A 1 96 ? -15.772 9.149 18.225 1.00 94.00 96 CYS A N 1
ATOM 684 C CA . CYS A 1 96 ? -17.110 8.578 18.066 1.00 94.00 96 CYS A CA 1
ATOM 685 C C . CYS A 1 96 ? -17.423 7.529 19.142 1.00 94.00 96 CYS A C 1
ATOM 687 O O . CYS A 1 96 ? -18.515 7.549 19.713 1.00 94.00 96 CYS A O 1
ATOM 689 N N . LEU A 1 97 ? -16.467 6.653 19.464 1.00 93.56 97 LEU A N 1
ATOM 690 C CA . LEU A 1 97 ? -16.620 5.669 20.535 1.00 93.56 97 LEU A CA 1
ATOM 691 C C . LEU A 1 97 ? -16.763 6.327 21.910 1.00 93.56 97 LEU A C 1
ATOM 693 O O . LEU A 1 97 ? -17.615 5.908 22.689 1.00 93.56 97 LEU A O 1
ATOM 697 N N . LEU A 1 98 ? -15.987 7.373 22.204 1.00 92.62 98 LEU A N 1
ATOM 698 C CA . LEU A 1 98 ? -16.092 8.127 23.456 1.00 92.62 98 LEU A CA 1
ATOM 699 C C . LEU A 1 98 ? -17.456 8.810 23.589 1.00 92.62 98 LEU A C 1
ATOM 701 O O . LEU A 1 98 ? -18.120 8.646 24.611 1.00 92.62 98 LEU A O 1
ATOM 705 N N . PHE A 1 99 ? -17.911 9.521 22.555 1.00 91.38 99 PHE A N 1
ATOM 706 C CA . PHE A 1 99 ? -19.227 10.167 22.556 1.00 91.38 99 PHE A CA 1
ATOM 707 C C . PHE A 1 99 ? -20.360 9.148 22.686 1.00 91.38 99 PHE A C 1
ATOM 709 O O . PHE A 1 99 ? -21.269 9.338 23.497 1.00 91.38 99 PHE A O 1
ATOM 716 N N . SER A 1 100 ? -20.282 8.040 21.946 1.00 89.81 100 SER A N 1
ATOM 717 C CA . SER A 1 100 ? -21.255 6.953 22.052 1.00 89.81 100 SER A CA 1
ATOM 718 C C . SER A 1 100 ? -21.227 6.298 23.433 1.00 89.81 100 SER A C 1
ATOM 720 O O . SER A 1 100 ? -22.283 5.956 23.958 1.00 89.81 100 SER A O 1
ATOM 722 N N . GLY A 1 101 ? -20.050 6.130 24.036 1.00 88.25 101 GLY A N 1
ATOM 723 C CA . GLY A 1 101 ? -19.886 5.552 25.368 1.00 88.25 101 GLY A CA 1
ATOM 724 C C . GLY A 1 101 ? -20.463 6.449 26.460 1.00 88.25 101 GLY A C 1
ATOM 725 O O . GLY A 1 101 ? -21.234 5.979 27.292 1.00 88.25 101 GLY A O 1
ATOM 726 N N . ILE A 1 102 ? -20.168 7.751 26.425 1.00 87.00 102 ILE A N 1
ATOM 727 C CA . ILE A 1 102 ? -20.739 8.729 27.364 1.00 87.00 102 ILE A CA 1
ATOM 728 C C . ILE A 1 102 ? -22.262 8.781 27.214 1.00 87.00 102 ILE A C 1
ATOM 730 O O . ILE A 1 102 ? -22.977 8.741 28.215 1.00 87.00 102 ILE A O 1
ATOM 734 N N . GLY A 1 103 ? -22.766 8.805 25.976 1.00 82.88 103 GLY A N 1
ATOM 735 C CA . GLY A 1 103 ? -24.200 8.727 25.703 1.00 82.88 103 GLY A CA 1
ATOM 736 C C . GLY A 1 103 ? -24.823 7.451 26.272 1.00 82.88 103 GLY A C 1
ATOM 737 O O . GLY A 1 103 ? -25.812 7.521 26.996 1.00 82.88 103 GLY A O 1
ATOM 738 N N . ALA A 1 104 ? -24.209 6.292 26.031 1.00 84.19 104 ALA A N 1
ATOM 739 C CA . ALA A 1 104 ? -24.688 5.014 26.552 1.00 84.19 104 ALA A CA 1
ATOM 740 C C . ALA A 1 104 ? -24.689 4.956 28.090 1.00 84.19 104 ALA A C 1
ATOM 742 O O . ALA A 1 104 ? -25.589 4.361 28.679 1.00 84.19 104 ALA A O 1
ATOM 743 N N . VAL A 1 105 ? -23.716 5.589 28.752 1.00 84.38 105 VAL A N 1
ATOM 744 C CA . VAL A 1 105 ? -23.653 5.662 30.220 1.00 84.38 105 VAL A CA 1
ATOM 745 C C . VAL A 1 105 ? -24.712 6.615 30.780 1.00 84.38 105 VAL A C 1
ATOM 747 O O . VAL A 1 105 ? -25.397 6.256 31.734 1.00 84.38 105 VAL A O 1
ATOM 750 N N . LEU A 1 106 ? -24.895 7.798 30.186 1.00 80.38 106 LEU A N 1
ATOM 751 C CA . LEU A 1 106 ? -25.895 8.781 30.631 1.00 80.38 106 LEU A CA 1
ATOM 752 C C . LEU A 1 106 ? -27.334 8.292 30.425 1.00 80.38 106 LEU A C 1
ATOM 754 O O . LEU A 1 106 ? -28.189 8.508 31.282 1.00 80.38 106 LEU A O 1
ATOM 758 N N . PHE A 1 107 ? -27.590 7.606 29.311 1.00 76.25 107 PHE A N 1
ATOM 759 C CA . PHE A 1 107 ? -28.879 6.980 29.007 1.00 76.25 107 PHE A CA 1
ATOM 760 C C . PHE A 1 107 ? -28.976 5.536 29.513 1.00 76.25 107 PHE A C 1
ATOM 762 O O . PHE A 1 107 ? -29.934 4.830 29.196 1.00 76.25 107 PHE A O 1
ATOM 769 N N . SER A 1 108 ? -28.008 5.089 30.318 1.00 82.69 108 SER A N 1
ATOM 770 C CA . SER A 1 108 ? -28.047 3.765 30.920 1.00 82.69 108 SER A CA 1
ATOM 771 C C . SER A 1 108 ? -29.308 3.628 31.776 1.00 82.69 108 SER A C 1
ATOM 773 O O . SER A 1 108 ? -29.559 4.487 32.632 1.00 82.69 108 SER A O 1
ATOM 775 N N . PRO A 1 109 ? -30.071 2.528 31.628 1.00 77.56 109 PRO A N 1
ATOM 776 C CA . PRO A 1 109 ? -31.222 2.248 32.479 1.00 77.56 109 PRO A CA 1
ATOM 777 C C . PRO A 1 109 ? -30.871 2.341 33.967 1.00 77.56 109 PRO A C 1
ATOM 779 O O . PRO A 1 109 ? -31.654 2.864 34.750 1.00 77.56 109 PRO A O 1
ATOM 782 N N . LEU A 1 110 ? -29.664 1.915 34.359 1.00 81.69 110 LEU A N 1
ATOM 783 C CA . LEU A 1 110 ? -29.184 1.977 35.743 1.00 81.69 110 LEU A CA 1
ATOM 784 C C . LEU A 1 110 ? -29.012 3.416 36.244 1.00 81.69 110 LEU A C 1
ATOM 786 O O . LEU A 1 110 ? -29.387 3.715 37.377 1.00 81.69 110 LEU A O 1
ATOM 790 N N . PHE A 1 111 ? -28.476 4.309 35.408 1.00 81.75 111 PHE A N 1
ATOM 791 C CA . PHE A 1 111 ? -28.304 5.717 35.768 1.00 81.75 111 PHE A CA 1
ATOM 792 C C . PHE A 1 111 ? -29.664 6.414 35.900 1.00 81.75 111 PHE A C 1
ATOM 794 O O . PHE A 1 111 ? -29.899 7.139 36.866 1.00 81.75 111 PHE A O 1
ATOM 801 N N . LEU A 1 112 ? -30.598 6.112 34.994 1.00 81.88 112 LEU A N 1
ATOM 802 C CA . LEU A 1 112 ? -31.977 6.601 35.046 1.00 81.88 112 LEU A CA 1
ATOM 803 C C . LEU A 1 112 ? -32.738 6.079 36.274 1.00 81.88 112 LEU A C 1
ATOM 805 O O . LEU A 1 112 ? -33.397 6.865 36.952 1.00 81.88 112 LEU A O 1
ATOM 809 N N . PHE A 1 113 ? -32.614 4.791 36.609 1.00 84.06 113 PHE A N 1
ATOM 810 C CA . PHE A 1 113 ? -33.206 4.218 37.824 1.00 84.06 113 PHE A CA 1
ATOM 811 C C . PHE A 1 113 ? -32.616 4.838 39.093 1.00 84.06 113 PHE A C 1
ATOM 813 O O . PHE A 1 113 ? -33.367 5.163 40.012 1.00 84.06 113 PHE A O 1
ATOM 820 N N . GLY A 1 114 ? -31.298 5.052 39.140 1.00 85.62 114 GLY A N 1
ATOM 821 C CA . GLY A 1 114 ? -30.637 5.745 40.246 1.00 85.62 114 GLY A CA 1
ATOM 822 C C . GLY A 1 114 ? -31.119 7.190 40.403 1.00 85.62 114 GLY A C 1
ATOM 823 O O . GLY A 1 114 ? -31.441 7.613 41.514 1.00 85.62 114 GLY A O 1
ATOM 824 N N . LEU A 1 115 ? -31.242 7.928 39.296 1.00 83.06 115 LEU A N 1
ATOM 825 C CA . LEU A 1 115 ? -31.763 9.296 39.288 1.00 83.06 115 LEU A CA 1
ATOM 826 C C . LEU A 1 115 ? -33.234 9.346 39.727 1.00 83.06 115 LEU A C 1
ATOM 828 O O . LEU A 1 115 ? -33.608 10.209 40.519 1.00 83.06 115 LEU A O 1
ATOM 832 N N . LEU A 1 116 ? -34.057 8.404 39.262 1.00 84.75 116 LEU A N 1
ATOM 833 C CA . LEU A 1 116 ? -35.465 8.283 39.643 1.00 84.75 116 LEU A CA 1
ATOM 834 C C . LEU A 1 116 ? -35.615 7.967 41.138 1.00 84.75 116 LEU A C 1
ATOM 836 O O . LEU A 1 116 ? -36.379 8.638 41.832 1.00 84.75 116 LEU A O 1
ATOM 840 N N . LEU A 1 117 ? -34.845 7.003 41.653 1.00 85.94 117 LEU A N 1
ATOM 841 C CA . LEU A 1 117 ? -34.786 6.676 43.082 1.00 85.94 117 LEU A CA 1
ATOM 842 C C . LEU A 1 117 ? -34.360 7.889 43.910 1.00 85.94 117 LEU A C 1
ATOM 844 O O . LEU A 1 117 ? -34.994 8.199 44.918 1.00 85.94 117 LEU A O 1
ATOM 848 N N . TRP A 1 118 ? -33.324 8.605 43.472 1.00 86.62 118 TRP A N 1
ATOM 849 C CA . TRP A 1 118 ? -32.869 9.826 44.129 1.00 86.62 118 TRP A CA 1
ATOM 850 C C . TRP A 1 118 ? -33.960 10.900 44.162 1.00 86.62 118 TRP A C 1
ATOM 852 O O . TRP A 1 118 ? -34.164 11.523 45.200 1.00 86.62 118 TRP A O 1
ATOM 862 N N . LEU A 1 119 ? -34.699 11.087 43.066 1.00 85.12 119 LEU A N 1
ATOM 863 C CA . LEU A 1 119 ? -35.774 12.077 42.966 1.00 85.12 119 LEU A CA 1
ATOM 864 C C . LEU A 1 119 ? -36.963 11.726 43.877 1.00 85.12 119 LEU A C 1
ATOM 866 O O . LEU A 1 119 ? -37.514 12.620 44.515 1.00 85.12 119 LEU A O 1
ATOM 870 N N . ILE A 1 120 ? -37.294 10.437 44.010 1.00 84.94 120 ILE A N 1
ATOM 871 C CA . ILE A 1 120 ? -38.314 9.933 44.948 1.00 84.94 120 ILE A CA 1
ATOM 872 C C . ILE A 1 120 ? -37.861 10.093 46.411 1.00 84.94 120 ILE A C 1
ATOM 874 O O . ILE A 1 120 ? -38.653 10.473 47.273 1.00 84.94 120 ILE A O 1
ATOM 878 N N . LEU A 1 121 ? -36.584 9.834 46.707 1.00 85.25 121 LEU A N 1
ATOM 879 C CA . LEU A 1 121 ? -36.008 9.944 48.056 1.00 85.25 121 LEU A CA 1
ATOM 880 C C . LEU A 1 121 ? -35.698 11.394 48.463 1.00 85.25 121 LEU A C 1
ATOM 882 O O . LEU A 1 121 ? -35.493 11.683 49.650 1.00 85.25 121 LEU A O 1
ATOM 886 N N . ARG A 1 122 ? -35.668 12.326 47.505 1.00 77.94 122 ARG A N 1
ATOM 887 C CA . ARG A 1 122 ? -35.397 13.742 47.753 1.00 77.94 122 ARG A CA 1
ATOM 888 C C . ARG A 1 122 ? -36.591 14.385 48.457 1.00 77.94 122 ARG A C 1
ATOM 890 O O . ARG A 1 122 ? -37.527 14.873 47.831 1.00 77.94 122 ARG A O 1
ATOM 897 N N . LYS A 1 123 ? -36.527 14.457 49.788 1.00 69.31 123 LYS A N 1
ATOM 898 C CA . LYS A 1 123 ? -37.478 15.247 50.583 1.00 69.31 123 LYS A CA 1
ATOM 899 C C . LYS A 1 123 ? -37.464 16.713 50.115 1.00 69.31 123 LYS A C 1
ATOM 901 O O . LYS A 1 123 ? -36.379 17.293 50.001 1.00 69.31 123 LYS A O 1
ATOM 906 N N . PRO A 1 124 ? -38.625 17.355 49.898 1.00 61.00 124 PRO A N 1
ATOM 907 C CA . PRO A 1 124 ? -38.662 18.783 49.618 1.00 61.00 124 PRO A CA 1
ATOM 908 C C . PRO A 1 124 ? -38.129 19.541 50.840 1.00 61.00 124 PRO A C 1
ATOM 910 O O . PRO A 1 124 ? -38.707 19.479 51.928 1.00 61.00 124 PRO A O 1
ATOM 913 N N . ARG A 1 125 ? -37.016 20.269 50.680 1.00 59.44 125 ARG A N 1
ATOM 914 C CA . ARG A 1 125 ? -36.613 21.289 51.656 1.00 59.44 125 ARG A CA 1
ATOM 915 C C . ARG A 1 125 ? -37.675 22.383 51.595 1.00 59.44 125 ARG A C 1
ATOM 917 O O . ARG A 1 125 ? -37.712 23.153 50.640 1.00 59.44 125 ARG A O 1
ATOM 924 N N . LYS A 1 126 ? -38.558 22.424 52.596 1.00 52.53 126 LYS A N 1
ATOM 925 C CA . LYS A 1 126 ? -39.434 23.576 52.825 1.00 52.53 126 LYS A CA 1
ATOM 926 C C . LYS A 1 126 ? -38.529 24.794 53.003 1.00 52.53 126 LYS A C 1
ATOM 928 O O . LYS A 1 126 ? -37.803 24.877 53.989 1.00 52.53 126 LYS A O 1
ATOM 933 N N . ILE A 1 127 ? -38.545 25.701 52.030 1.00 56.44 127 ILE A N 1
ATOM 934 C CA . ILE A 1 127 ? -38.009 27.049 52.203 1.00 56.44 127 ILE A CA 1
ATOM 935 C C . ILE A 1 127 ? -38.937 27.703 53.224 1.00 56.44 127 ILE A C 1
ATOM 937 O O . ILE A 1 127 ? -40.083 28.027 52.911 1.00 56.44 127 ILE A O 1
ATOM 941 N N . ALA A 1 128 ? -38.479 27.783 54.471 1.00 49.56 128 ALA A N 1
ATOM 942 C CA . ALA A 1 128 ? -39.154 28.550 55.500 1.00 49.56 128 ALA A CA 1
ATOM 943 C C . ALA A 1 128 ? -39.090 30.019 55.071 1.00 49.56 128 ALA A C 1
ATOM 945 O O . ALA A 1 128 ? -38.016 30.615 55.051 1.00 49.56 128 ALA A O 1
ATOM 946 N N . LYS A 1 129 ? -40.234 30.565 54.650 1.00 46.00 129 LYS A N 1
ATOM 947 C CA . LYS A 1 129 ? -40.427 32.011 54.563 1.00 46.00 129 LYS A CA 1
ATOM 948 C C . LYS A 1 129 ? -40.352 32.556 55.991 1.00 46.00 129 LYS A C 1
ATOM 950 O O . LYS A 1 129 ? -41.159 32.139 56.822 1.00 46.00 129 LYS A O 1
ATOM 955 N N . ALA A 1 130 ? -39.373 33.417 56.243 1.00 44.81 130 ALA A N 1
ATOM 956 C CA . ALA A 1 130 ? -39.407 34.406 57.313 1.00 44.81 130 ALA A CA 1
ATOM 957 C C . ALA A 1 130 ? -39.811 35.744 56.689 1.00 44.81 130 ALA A C 1
ATOM 959 O O . ALA A 1 130 ? -39.380 35.982 55.534 1.00 44.81 130 ALA A O 1
#

Sequence (130 aa):
MRTAFKVMLAFGLVMMLLASLAGVAIWHELASSPGLHITINDEELSAAGFGLGDFLGLVLGLGIAGVVVLLVVPVVLLFSIGLPLLIVGGVLALLCLLFSGIGAVLFSPLFLFGLLLWLILRKPRKIAKA

pLDDT: mean 80.94, std 11.86, range [44.81, 95.94]